Protein AF-A0A7W7RTN7-F1 (afdb_monomer_lite)

Radius of gyration: 26.34 Å; chains: 1; bounding box: 70×22×76 Å

Organism: NCBI:txid47479

Secondary structure (DSSP, 8-state):
------S--SS--HHHHHHHHHHHHHHHHHH---HHHHHHHTT--HHHHHHHHHHHHTT--SPPPPPP---TT-----PPP---------

Structure (mmCIF, N/CA/C/O backbone):
data_AF-A0A7W7RTN7-F1
#
_entry.id   AF-A0A7W7RTN7-F1
#
loop_
_atom_site.group_PDB
_atom_site.id
_atom_site.type_symbol
_atom_site.label_atom_id
_atom_site.label_alt_id
_atom_site.label_comp_id
_atom_site.label_asym_id
_atom_site.label_entity_id
_atom_site.label_seq_id
_atom_site.pdbx_PDB_ins_code
_atom_site.Cartn_x
_atom_site.Cartn_y
_atom_site.Cartn_z
_atom_site.occupancy
_atom_site.B_iso_or_equiv
_atom_site.auth_seq_id
_atom_site.auth_comp_id
_atom_site.auth_asym_id
_atom_site.auth_atom_id
_atom_site.pdbx_PDB_model_num
ATOM 1 N N . MET A 1 1 ? -0.089 -12.741 19.950 1.00 38.03 1 MET A N 1
ATOM 2 C CA . MET A 1 1 ? 0.103 -13.621 18.777 1.00 38.03 1 MET A CA 1
ATOM 3 C C . MET A 1 1 ? 0.306 -12.727 17.559 1.00 38.03 1 MET A C 1
ATOM 5 O O . MET A 1 1 ? -0.666 -12.335 16.931 1.00 38.03 1 MET A O 1
ATOM 9 N N . GLY A 1 2 ? 1.541 -12.279 17.317 1.00 46.78 2 GLY A N 1
ATOM 10 C CA . GLY A 1 2 ? 1.876 -11.429 16.173 1.00 46.78 2 GLY A CA 1
ATOM 11 C C . GLY A 1 2 ? 2.189 -12.304 14.969 1.00 46.78 2 GLY A C 1
ATOM 12 O O . GLY A 1 2 ? 3.006 -13.218 15.077 1.00 46.78 2 GLY A O 1
ATOM 13 N N . LEU A 1 3 ? 1.523 -12.051 13.848 1.00 49.75 3 LEU A N 1
ATOM 14 C CA . LEU A 1 3 ? 1.833 -12.683 12.574 1.00 49.75 3 LEU A CA 1
ATOM 15 C C . LEU A 1 3 ? 3.202 -12.152 12.124 1.00 49.75 3 LEU A C 1
ATOM 17 O O . LEU A 1 3 ? 3.287 -11.156 11.416 1.00 49.75 3 LEU A O 1
ATOM 21 N N . ASN A 1 4 ? 4.286 -12.792 12.564 1.00 44.09 4 ASN A N 1
ATOM 22 C CA . ASN A 1 4 ? 5.628 -12.589 12.015 1.00 44.09 4 ASN A CA 1
ATOM 23 C C . ASN A 1 4 ? 5.697 -13.228 10.614 1.00 44.09 4 ASN A C 1
ATOM 25 O O . ASN A 1 4 ? 6.500 -14.123 10.362 1.00 44.09 4 ASN A O 1
ATOM 29 N N . ALA A 1 5 ? 4.821 -12.801 9.702 1.00 51.50 5 ALA A N 1
ATOM 30 C CA . ALA A 1 5 ? 5.039 -12.976 8.279 1.00 51.50 5 ALA A CA 1
ATOM 31 C C . ALA A 1 5 ? 6.208 -12.049 7.941 1.00 51.50 5 ALA A C 1
ATOM 33 O O . ALA A 1 5 ? 6.046 -10.832 7.897 1.00 51.50 5 ALA A O 1
ATOM 34 N N . GLY A 1 6 ? 7.413 -12.617 7.861 1.00 53.72 6 GLY A N 1
ATOM 35 C CA . GLY A 1 6 ? 8.647 -11.871 7.641 1.00 53.72 6 GLY A CA 1
ATOM 36 C C . GLY A 1 6 ? 8.480 -10.820 6.544 1.00 53.72 6 GLY A C 1
ATOM 37 O O . GLY A 1 6 ? 7.919 -11.129 5.496 1.00 53.72 6 GLY A O 1
ATOM 38 N N . LEU A 1 7 ? 8.923 -9.590 6.848 1.00 69.25 7 LEU A N 1
ATOM 39 C CA . LEU A 1 7 ? 9.080 -8.423 5.967 1.00 69.25 7 LEU A CA 1
ATOM 40 C C . LEU A 1 7 ? 8.551 -8.672 4.552 1.00 69.25 7 LEU A C 1
ATOM 42 O O . LEU A 1 7 ? 9.267 -9.262 3.741 1.00 69.25 7 LEU A O 1
ATOM 46 N N . VAL A 1 8 ? 7.318 -8.225 4.268 1.00 68.69 8 VAL A N 1
ATOM 47 C CA . VAL A 1 8 ? 6.692 -8.328 2.939 1.00 68.69 8 VAL A CA 1
ATOM 48 C C . VAL A 1 8 ? 7.765 -8.132 1.862 1.00 68.69 8 VAL A C 1
ATOM 50 O O . VAL A 1 8 ? 8.391 -7.062 1.853 1.00 68.69 8 VAL A O 1
ATOM 53 N N . PRO A 1 9 ? 8.023 -9.124 0.985 1.00 76.62 9 PRO A N 1
ATOM 54 C CA . PRO A 1 9 ? 9.173 -9.097 0.088 1.00 76.62 9 PRO A CA 1
ATOM 55 C C . PRO A 1 9 ? 9.257 -7.781 -0.685 1.00 76.62 9 PRO A C 1
ATOM 57 O O . PRO A 1 9 ? 8.211 -7.236 -1.035 1.00 76.62 9 PRO A O 1
ATOM 60 N N . PRO A 1 10 ? 10.451 -7.231 -0.981 1.00 76.94 10 PRO A N 1
ATOM 61 C CA . PRO A 1 10 ? 10.589 -5.922 -1.631 1.00 76.94 10 PRO A CA 1
ATOM 62 C C . PRO A 1 10 ? 9.824 -5.777 -2.954 1.00 76.94 10 PRO A C 1
ATOM 64 O O . PRO A 1 10 ? 9.377 -4.676 -3.283 1.00 76.94 10 PRO A O 1
ATOM 67 N N . ARG A 1 11 ? 9.625 -6.884 -3.675 1.00 83.44 11 ARG A N 1
ATOM 68 C CA . ARG A 1 11 ? 8.796 -6.963 -4.878 1.00 83.44 11 ARG A CA 1
ATOM 69 C C . ARG A 1 11 ? 7.634 -7.905 -4.614 1.00 83.44 11 ARG A C 1
ATOM 71 O O . ARG A 1 11 ? 7.847 -9.072 -4.305 1.00 83.44 11 ARG A O 1
ATOM 78 N N . VAL A 1 12 ? 6.429 -7.368 -4.710 1.00 88.12 12 VAL A N 1
ATOM 79 C CA . VAL A 1 12 ? 5.176 -8.118 -4.613 1.00 88.12 12 VAL A CA 1
ATOM 80 C C . VAL A 1 12 ? 4.299 -7.730 -5.788 1.00 88.12 12 VAL A C 1
ATOM 82 O O . VAL A 1 12 ? 4.417 -6.618 -6.316 1.00 88.12 12 VAL A O 1
ATOM 85 N N . ASP A 1 13 ? 3.451 -8.667 -6.190 1.00 90.38 13 ASP A N 1
ATOM 86 C CA . ASP A 1 13 ? 2.534 -8.495 -7.305 1.00 90.38 13 ASP A CA 1
ATOM 87 C C . ASP A 1 13 ? 1.632 -7.261 -7.127 1.00 90.38 13 ASP A C 1
ATOM 89 O O . ASP A 1 13 ? 1.324 -6.836 -6.006 1.00 90.38 13 ASP A O 1
ATOM 93 N N . VAL A 1 14 ? 1.221 -6.674 -8.250 1.00 94.00 14 VAL A N 1
ATOM 94 C CA . VAL A 1 14 ? 0.379 -5.479 -8.280 1.00 94.00 14 VAL A CA 1
ATOM 95 C C . VAL A 1 14 ? -0.947 -5.666 -7.536 1.00 94.00 14 VAL A C 1
ATOM 97 O O . VAL A 1 14 ? -1.354 -4.759 -6.805 1.00 94.00 14 VAL A O 1
ATOM 100 N N . CYS A 1 15 ? -1.582 -6.838 -7.630 1.00 94.31 15 CYS A N 1
ATOM 101 C CA . CYS A 1 15 ? -2.828 -7.135 -6.924 1.00 94.31 15 CYS A CA 1
ATOM 102 C C . CYS A 1 15 ? -2.613 -7.184 -5.409 1.00 94.31 15 CYS A C 1
ATOM 104 O O . CYS A 1 15 ? -3.426 -6.656 -4.651 1.00 94.31 15 CYS A O 1
ATOM 106 N N . VAL A 1 16 ? -1.483 -7.739 -4.957 1.00 93.56 16 VAL A N 1
ATOM 107 C CA . VAL A 1 16 ? -1.126 -7.762 -3.528 1.00 93.56 16 VAL A CA 1
ATOM 108 C C . VAL A 1 16 ? -0.933 -6.342 -3.004 1.00 93.56 16 VAL A C 1
ATOM 110 O O . VAL A 1 16 ? -1.442 -6.000 -1.939 1.00 93.56 16 VAL A O 1
ATOM 113 N N . LYS A 1 17 ? -0.243 -5.480 -3.759 1.00 94.88 17 LYS A N 1
ATOM 114 C CA . LYS A 1 17 ? -0.081 -4.069 -3.377 1.00 94.88 17 LYS A CA 1
ATOM 115 C C . LYS A 1 17 ? -1.423 -3.355 -3.281 1.00 94.88 17 LYS A C 1
ATOM 117 O O . LYS A 1 17 ? -1.631 -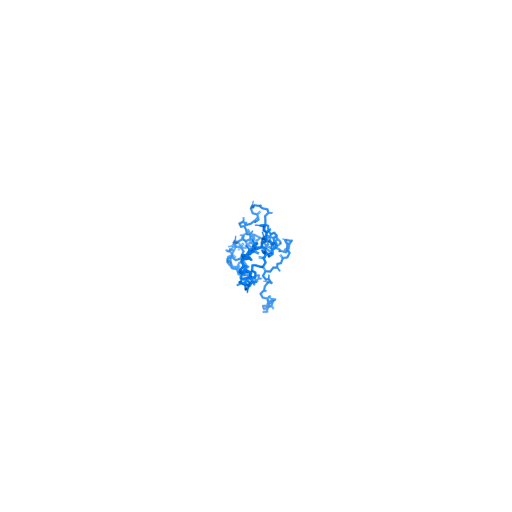2.615 -2.326 1.00 94.88 17 LYS A O 1
ATOM 122 N N . ALA A 1 18 ? -2.312 -3.574 -4.249 1.00 96.38 18 ALA A N 1
ATOM 123 C CA . ALA A 1 18 ? -3.632 -2.956 -4.264 1.00 96.38 18 ALA A CA 1
ATOM 124 C C . ALA A 1 18 ? -4.451 -3.364 -3.030 1.00 96.38 18 ALA A C 1
ATOM 126 O O . ALA A 1 18 ? -4.922 -2.488 -2.309 1.00 96.38 18 ALA A O 1
ATOM 127 N N . GLY A 1 19 ? -4.516 -4.663 -2.718 1.00 96.06 19 GLY A N 1
ATOM 128 C CA . GLY A 1 19 ? -5.221 -5.150 -1.528 1.00 96.06 19 GLY A CA 1
ATOM 129 C C . GLY A 1 19 ? -4.620 -4.633 -0.215 1.00 96.06 19 GLY A C 1
ATOM 130 O O . GLY A 1 19 ? -5.344 -4.271 0.707 1.00 96.06 19 GLY A O 1
ATOM 131 N N . LEU A 1 20 ? -3.291 -4.514 -0.123 1.00 95.50 20 LEU A N 1
ATOM 132 C CA . LEU A 1 20 ? -2.647 -3.923 1.057 1.00 95.50 20 LEU A CA 1
ATOM 133 C C . LEU A 1 20 ? -2.986 -2.435 1.223 1.00 95.50 20 LEU A C 1
ATOM 135 O O . LEU A 1 20 ? -3.178 -1.979 2.349 1.00 95.50 20 LEU A O 1
ATOM 139 N N . LEU A 1 21 ? -3.065 -1.673 0.127 1.00 96.81 21 LEU A N 1
ATOM 140 C CA . LEU A 1 21 ? -3.499 -0.275 0.174 1.00 96.81 21 LEU A CA 1
ATOM 141 C C . LEU A 1 21 ? -4.973 -0.151 0.577 1.00 96.81 21 LEU A C 1
ATOM 143 O O . LEU A 1 21 ? -5.301 0.733 1.365 1.00 96.81 21 LEU A O 1
ATOM 147 N N . GLU A 1 22 ? -5.829 -1.052 0.099 1.00 97.69 22 GLU A N 1
ATOM 148 C CA . GLU A 1 22 ? -7.240 -1.112 0.488 1.00 97.69 22 GLU A CA 1
ATOM 149 C C .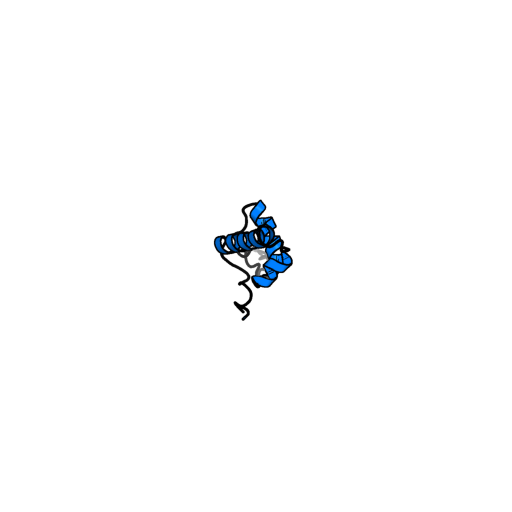 GLU A 1 22 ? -7.400 -1.383 1.990 1.00 97.69 22 GLU A C 1
ATOM 151 O O . GLU A 1 22 ? -8.161 -0.692 2.660 1.00 97.69 22 GLU A O 1
ATOM 156 N N . LEU A 1 23 ? -6.627 -2.312 2.557 1.00 96.88 23 LEU A N 1
ATOM 157 C CA . LEU A 1 23 ? -6.644 -2.580 4.001 1.00 96.88 23 LEU A CA 1
ATOM 158 C C . LEU A 1 23 ? -6.163 -1.381 4.830 1.00 96.88 23 LEU A C 1
ATOM 160 O O . LEU A 1 23 ? -6.691 -1.116 5.913 1.00 96.88 23 LEU A O 1
ATOM 164 N N . VAL A 1 24 ? -5.165 -0.642 4.336 1.00 96.25 24 VAL A N 1
ATOM 165 C CA . VAL A 1 24 ? -4.702 0.594 4.982 1.00 96.25 24 VAL A CA 1
ATOM 166 C C . VAL A 1 24 ? -5.805 1.654 4.981 1.00 96.25 24 VAL A C 1
ATOM 168 O O . VAL A 1 24 ? -6.043 2.264 6.026 1.00 96.25 24 VAL A O 1
ATOM 171 N N . GLU A 1 25 ? -6.478 1.843 3.845 1.00 96.50 25 GLU A N 1
ATOM 172 C CA . GLU A 1 25 ? -7.599 2.777 3.694 1.00 96.50 25 GLU A CA 1
ATOM 173 C C . GLU A 1 25 ? -8.789 2.376 4.574 1.00 96.50 25 GLU A C 1
ATOM 175 O O . GLU A 1 25 ? -9.356 3.203 5.284 1.00 96.50 25 GLU A O 1
ATOM 180 N N . HIS A 1 26 ? -9.115 1.085 4.613 1.00 97.00 26 HIS A N 1
ATOM 181 C CA . HIS A 1 26 ? -10.149 0.539 5.483 1.00 97.00 26 HIS A CA 1
ATOM 182 C C . HIS A 1 26 ? -9.861 0.832 6.962 1.00 97.00 26 HIS A C 1
ATOM 184 O O . HIS A 1 26 ? -10.748 1.267 7.693 1.00 97.00 26 HIS A O 1
ATOM 190 N N . GLY A 1 27 ? -8.609 0.675 7.408 1.00 95.75 27 GLY A N 1
ATOM 191 C CA . GLY A 1 27 ? -8.211 1.022 8.775 1.00 95.75 27 GLY A CA 1
ATOM 192 C C . GLY A 1 27 ? -8.387 2.509 9.103 1.00 95.75 27 GLY A C 1
ATOM 193 O O . GLY A 1 27 ? -8.716 2.849 10.241 1.00 95.75 27 GLY A O 1
ATOM 194 N N . ALA A 1 28 ? -8.208 3.395 8.120 1.00 94.81 28 ALA A N 1
ATOM 195 C CA . ALA A 1 28 ? -8.472 4.821 8.285 1.00 94.81 28 ALA A CA 1
ATOM 196 C C . ALA A 1 28 ? -9.979 5.112 8.354 1.00 94.81 28 ALA A C 1
ATOM 198 O O . ALA A 1 28 ? -10.419 5.799 9.276 1.00 94.81 28 ALA A O 1
ATOM 199 N N . ARG A 1 29 ? -10.767 4.551 7.429 1.00 97.12 29 ARG A N 1
ATOM 200 C CA . ARG A 1 29 ? -12.222 4.753 7.353 1.00 97.12 29 ARG A CA 1
ATOM 201 C C . ARG A 1 29 ? -12.983 4.177 8.543 1.00 97.12 29 ARG A C 1
ATOM 203 O O . ARG A 1 29 ? -13.786 4.881 9.140 1.00 97.12 29 ARG A O 1
ATOM 210 N N . GLU A 1 30 ? -12.746 2.911 8.867 1.00 96.81 30 GLU A N 1
ATOM 211 C CA . GLU A 1 30 ? -13.551 2.181 9.853 1.00 96.81 30 GLU A CA 1
ATOM 212 C C . GLU A 1 30 ? -12.923 2.228 11.254 1.00 96.81 30 GLU A C 1
ATOM 214 O O . GLU A 1 30 ? -13.621 2.240 12.264 1.00 96.81 30 GLU A O 1
ATOM 219 N N . GLY A 1 31 ? -11.588 2.271 11.332 1.00 91.31 31 GLY A N 1
ATOM 220 C CA . GLY A 1 31 ? -10.849 2.265 12.598 1.00 91.31 31 GLY A CA 1
ATOM 221 C C . GLY A 1 31 ? -10.364 3.636 13.071 1.00 91.31 31 GLY A C 1
ATOM 222 O O . GLY A 1 31 ? -9.900 3.750 14.208 1.00 91.31 31 GLY A O 1
ATOM 223 N N . GLY A 1 32 ? -10.407 4.666 12.217 1.00 96.31 32 GLY A N 1
ATOM 224 C CA . GLY A 1 32 ? -9.811 5.976 12.503 1.00 96.31 32 GLY A CA 1
ATOM 225 C C . GLY A 1 32 ? -8.287 5.928 12.667 1.00 96.31 32 GLY A C 1
ATOM 226 O O . GLY A 1 32 ? -7.699 6.768 13.352 1.00 96.31 32 GLY A O 1
ATOM 227 N N . TRP A 1 33 ? -7.624 4.906 12.119 1.00 96.81 33 TRP A N 1
ATOM 228 C CA . TRP A 1 33 ? -6.187 4.716 12.295 1.00 96.81 33 TRP A CA 1
ATOM 229 C C . TRP A 1 33 ? -5.377 5.557 11.316 1.00 96.81 33 TRP A C 1
ATOM 231 O O . TRP A 1 33 ? -5.739 5.749 10.159 1.00 96.81 33 TRP A O 1
ATOM 241 N N . SER A 1 34 ? -4.207 6.009 11.768 1.00 96.81 34 SER A N 1
ATOM 242 C CA . SER A 1 34 ? -3.234 6.617 10.868 1.00 96.81 34 SER A CA 1
ATOM 243 C C . SER A 1 34 ? -2.619 5.569 9.938 1.00 96.81 34 SER A C 1
ATOM 245 O O . SER A 1 34 ? -2.414 4.416 10.324 1.00 96.81 34 SER A O 1
ATOM 247 N N . VAL A 1 35 ? -2.203 5.998 8.742 1.00 95.50 35 VAL A N 1
ATOM 248 C CA . VAL A 1 35 ? -1.487 5.152 7.767 1.00 95.50 35 VAL A CA 1
ATOM 249 C C . VAL A 1 35 ? -0.282 4.454 8.405 1.00 95.50 35 VAL A C 1
ATOM 251 O O . VAL A 1 35 ? -0.030 3.279 8.148 1.00 95.50 35 VAL A O 1
ATOM 254 N N . ARG A 1 36 ? 0.456 5.155 9.277 1.00 95.19 36 ARG A N 1
ATOM 255 C CA . ARG A 1 36 ? 1.609 4.598 10.000 1.00 95.19 36 ARG A CA 1
ATOM 256 C C . ARG A 1 36 ? 1.210 3.425 10.901 1.00 95.19 36 ARG A C 1
ATOM 258 O O . ARG A 1 36 ? 1.932 2.433 10.943 1.00 95.19 36 ARG A O 1
ATOM 265 N N . ARG A 1 37 ? 0.081 3.528 11.609 1.00 95.69 37 ARG A N 1
ATOM 266 C CA . ARG A 1 37 ? -0.429 2.456 12.475 1.00 95.69 37 ARG A CA 1
ATOM 267 C C . ARG A 1 37 ? -0.896 1.256 11.652 1.00 95.69 37 ARG A C 1
ATOM 269 O O . ARG A 1 37 ? -0.497 0.138 11.965 1.00 95.69 37 ARG A O 1
ATOM 276 N N . SER A 1 38 ? -1.679 1.484 10.599 1.00 96.12 38 SER A N 1
ATOM 277 C CA . SER A 1 38 ? -2.145 0.411 9.710 1.00 96.12 38 SER A CA 1
ATOM 278 C C . SER A 1 38 ? -0.971 -0.329 9.060 1.00 96.12 38 SER A C 1
ATOM 280 O O . SER A 1 38 ? -0.931 -1.556 9.079 1.00 96.12 38 SER A O 1
ATOM 282 N N . ALA A 1 39 ? 0.040 0.402 8.574 1.00 92.88 39 ALA A N 1
ATOM 283 C CA . ALA A 1 39 ? 1.252 -0.188 8.003 1.00 92.88 39 ALA A CA 1
ATOM 284 C C . ALA A 1 39 ? 2.001 -1.071 9.015 1.00 92.88 39 ALA A C 1
ATOM 286 O O . ALA A 1 39 ? 2.359 -2.201 8.690 1.00 92.88 39 ALA A O 1
ATOM 287 N N . ALA A 1 40 ? 2.176 -0.598 10.254 1.00 91.69 40 ALA A N 1
ATOM 288 C CA . ALA A 1 40 ? 2.850 -1.363 11.302 1.00 91.69 40 ALA A CA 1
ATOM 289 C C . ALA A 1 40 ? 2.121 -2.677 11.640 1.00 91.69 40 ALA A C 1
ATOM 291 O O . ALA A 1 40 ? 2.773 -3.704 11.814 1.00 91.69 40 ALA A O 1
ATOM 292 N N . LEU A 1 41 ? 0.783 -2.669 11.686 1.00 91.94 41 LEU A N 1
ATOM 293 C CA . LEU A 1 41 ? -0.018 -3.878 11.928 1.00 91.94 41 LEU A CA 1
ATOM 294 C C . LEU A 1 41 ? 0.085 -4.900 10.790 1.00 91.94 41 LEU A C 1
ATOM 296 O O . LEU A 1 41 ? 0.055 -6.100 11.043 1.00 91.94 41 LEU A O 1
ATOM 300 N N . LEU A 1 42 ? 0.237 -4.425 9.554 1.00 90.00 42 LEU A N 1
ATOM 301 C CA . LEU A 1 42 ? 0.433 -5.264 8.370 1.00 90.00 42 LEU A CA 1
ATOM 302 C C . LEU A 1 42 ? 1.897 -5.703 8.176 1.00 90.00 42 LEU A C 1
ATOM 304 O O . LEU A 1 42 ? 2.199 -6.392 7.203 1.00 90.00 42 LEU A O 1
ATOM 308 N N . GLY A 1 43 ? 2.819 -5.293 9.055 1.00 88.38 43 GLY A N 1
ATOM 309 C CA . GLY A 1 43 ? 4.249 -5.586 8.909 1.00 88.38 43 GLY A CA 1
ATOM 310 C C . GLY A 1 43 ? 4.909 -4.860 7.728 1.00 88.38 43 GLY A C 1
ATOM 311 O O . GLY A 1 43 ? 5.903 -5.337 7.176 1.00 88.38 43 GLY A O 1
ATOM 312 N N . LEU A 1 44 ? 4.351 -3.719 7.315 1.00 89.31 44 LEU A N 1
ATOM 313 C CA . LEU A 1 44 ? 4.838 -2.897 6.210 1.00 89.31 44 LEU A CA 1
ATOM 314 C C . LEU A 1 44 ? 5.640 -1.696 6.708 1.00 89.31 44 LEU A C 1
ATOM 316 O O . LEU A 1 44 ? 5.261 -1.009 7.656 1.00 89.31 44 LEU A O 1
ATOM 320 N N . ASP A 1 45 ? 6.708 -1.377 5.981 1.00 89.81 45 ASP A N 1
ATOM 321 C CA . ASP A 1 45 ? 7.376 -0.091 6.133 1.00 89.81 45 ASP A CA 1
ATOM 322 C C . ASP A 1 45 ? 6.460 1.060 5.671 1.00 89.81 45 ASP A C 1
ATOM 324 O O . ASP A 1 45 ? 5.856 1.015 4.595 1.00 89.81 45 ASP A O 1
ATOM 328 N N . HIS A 1 46 ? 6.375 2.119 6.477 1.00 91.81 46 HIS A N 1
ATOM 329 C CA . HIS A 1 46 ? 5.484 3.249 6.216 1.00 91.81 46 HIS A CA 1
ATOM 330 C C . HIS A 1 46 ? 5.852 4.015 4.935 1.00 91.81 46 HIS A C 1
ATOM 332 O O . HIS A 1 46 ? 4.968 4.370 4.154 1.00 91.81 46 HIS A O 1
ATOM 338 N N . VAL A 1 47 ? 7.146 4.235 4.682 1.00 92.88 47 VAL A N 1
ATOM 339 C CA . VAL A 1 47 ? 7.621 4.964 3.492 1.00 92.88 47 VAL A CA 1
ATOM 340 C C . VAL A 1 47 ? 7.270 4.190 2.225 1.00 92.88 47 VAL A C 1
ATOM 342 O O . VAL A 1 47 ? 6.905 4.775 1.200 1.00 92.88 47 VAL A O 1
ATOM 345 N N . ARG A 1 48 ? 7.328 2.860 2.294 1.00 92.00 48 ARG A N 1
ATOM 346 C CA . ARG A 1 48 ? 6.907 1.990 1.198 1.00 92.00 48 ARG A CA 1
ATOM 347 C C . ARG A 1 48 ? 5.421 2.130 0.870 1.00 92.00 48 ARG A C 1
ATOM 349 O O . ARG A 1 48 ? 5.089 2.226 -0.312 1.00 92.00 48 ARG A O 1
ATOM 356 N N . VAL A 1 49 ? 4.555 2.192 1.882 1.00 94.25 49 VAL A N 1
ATOM 357 C CA . VAL A 1 49 ? 3.111 2.418 1.691 1.00 94.25 49 VAL A CA 1
ATOM 358 C C . VAL A 1 49 ? 2.861 3.761 1.003 1.00 94.25 49 VAL A C 1
ATOM 360 O O . VAL A 1 49 ? 2.165 3.796 -0.010 1.00 94.25 49 VAL A O 1
ATOM 363 N N . LEU A 1 50 ? 3.502 4.841 1.463 1.00 95.12 50 LEU A N 1
ATOM 364 C CA . LEU A 1 50 ? 3.373 6.166 0.837 1.00 95.12 50 LEU A CA 1
ATOM 365 C C . LEU A 1 50 ? 3.807 6.155 -0.637 1.00 95.12 50 LEU A C 1
ATOM 367 O O . LEU A 1 50 ? 3.142 6.724 -1.503 1.00 95.12 50 LEU A O 1
ATOM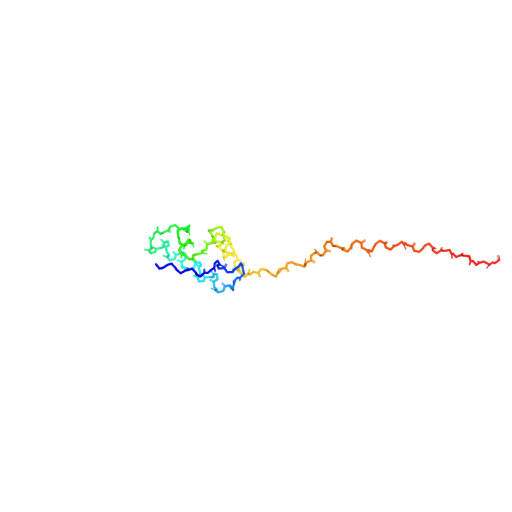 371 N N . ARG A 1 51 ? 4.905 5.457 -0.955 1.00 94.00 51 ARG A N 1
ATOM 372 C CA . ARG A 1 51 ? 5.382 5.314 -2.337 1.00 94.00 51 ARG A CA 1
ATOM 373 C C . ARG A 1 51 ? 4.370 4.579 -3.215 1.00 94.00 51 ARG A C 1
ATOM 375 O O . ARG A 1 51 ? 4.184 4.954 -4.371 1.00 94.00 51 ARG A O 1
ATOM 382 N N . TRP A 1 52 ? 3.750 3.523 -2.700 1.00 95.31 52 TRP A N 1
ATOM 383 C CA . TRP A 1 52 ? 2.718 2.786 -3.424 1.00 95.31 52 TRP A CA 1
ATOM 384 C C . TRP A 1 52 ? 1.449 3.608 -3.627 1.00 95.31 52 TRP A C 1
ATOM 386 O O . TRP A 1 52 ? 0.931 3.596 -4.737 1.00 95.31 52 TRP A O 1
ATOM 396 N N . GLN A 1 53 ? 1.010 4.384 -2.633 1.00 96.00 53 GLN A N 1
ATOM 397 C CA . GLN A 1 53 ? -0.114 5.315 -2.789 1.00 96.00 53 GLN A CA 1
ATOM 398 C C . GLN A 1 53 ? 0.155 6.325 -3.912 1.00 96.00 53 GLN A C 1
ATOM 400 O O . GLN A 1 53 ? -0.649 6.451 -4.832 1.00 96.00 53 GLN A O 1
ATOM 405 N N . ALA A 1 54 ? 1.333 6.960 -3.916 1.00 96.12 54 ALA A N 1
ATOM 406 C CA . ALA A 1 54 ? 1.717 7.896 -4.975 1.00 96.12 54 ALA A CA 1
ATOM 407 C C . ALA A 1 54 ? 1.741 7.242 -6.371 1.00 96.12 54 ALA A C 1
ATOM 409 O O . ALA A 1 54 ? 1.336 7.852 -7.358 1.00 96.12 54 ALA A O 1
ATOM 410 N N . ARG A 1 55 ? 2.185 5.981 -6.469 1.00 95.38 55 ARG A N 1
ATOM 411 C CA . ARG A 1 55 ? 2.160 5.215 -7.725 1.00 95.38 55 ARG A CA 1
ATOM 412 C C . ARG A 1 55 ? 0.754 4.797 -8.148 1.00 95.38 55 ARG A C 1
ATOM 414 O O . ARG A 1 55 ? 0.483 4.761 -9.346 1.00 95.38 55 ARG A O 1
ATOM 421 N N . ALA A 1 56 ? -0.111 4.457 -7.196 1.00 95.19 56 ALA A N 1
ATOM 422 C CA . ALA A 1 56 ? -1.484 4.049 -7.462 1.00 95.19 56 ALA A CA 1
ATOM 423 C C . ALA A 1 56 ? -2.279 5.191 -8.110 1.00 95.19 56 ALA A C 1
ATOM 425 O O . ALA A 1 56 ? -2.977 4.947 -9.089 1.00 95.19 56 ALA A O 1
ATOM 426 N N . VAL A 1 57 ? -2.068 6.437 -7.663 1.00 95.81 57 VAL A N 1
ATOM 427 C CA . VAL A 1 57 ? -2.673 7.646 -8.264 1.00 95.81 57 VAL A CA 1
ATOM 428 C C . VAL A 1 57 ? -2.375 7.765 -9.764 1.00 95.81 57 VAL A C 1
ATOM 430 O O . VAL A 1 57 ? -3.206 8.252 -10.522 1.00 95.81 57 VAL A O 1
ATOM 433 N N . VAL A 1 58 ? -1.209 7.291 -10.211 1.00 95.81 58 VAL A N 1
ATOM 434 C CA . VAL A 1 58 ? -0.792 7.332 -11.624 1.00 95.81 58 VAL A CA 1
ATOM 435 C C . VAL A 1 58 ? -0.886 5.973 -12.330 1.00 95.81 58 VAL A C 1
ATOM 437 O O . VAL A 1 58 ? -0.345 5.820 -13.424 1.00 95.81 58 VAL A O 1
ATOM 440 N N . GLY A 1 59 ? -1.519 4.968 -11.714 1.00 93.62 59 GLY A N 1
ATOM 441 C CA . GLY A 1 59 ? -1.698 3.633 -12.299 1.00 93.62 59 GLY A CA 1
ATOM 442 C C . GLY A 1 59 ? -0.404 2.828 -12.497 1.00 93.62 59 GLY A C 1
ATOM 443 O O . GLY A 1 59 ? -0.355 1.949 -13.351 1.00 93.62 59 GLY A O 1
ATOM 444 N N . ARG A 1 60 ? 0.668 3.115 -11.742 1.00 93.44 60 ARG A N 1
ATOM 445 C CA . ARG A 1 60 ? 2.003 2.489 -11.904 1.00 93.44 60 ARG A CA 1
ATOM 446 C C . ARG A 1 60 ? 2.428 1.665 -10.695 1.00 93.44 60 ARG A C 1
ATOM 448 O O . ARG A 1 60 ? 3.539 1.809 -10.185 1.00 93.44 60 ARG A O 1
ATOM 455 N N . LEU A 1 61 ? 1.519 0.850 -10.179 1.00 92.69 61 LEU A N 1
ATOM 456 C CA . LEU A 1 61 ? 1.752 0.097 -8.949 1.00 92.69 61 LEU A CA 1
ATOM 457 C C . LEU A 1 61 ? 2.657 -1.135 -9.160 1.00 92.69 61 LEU A C 1
ATOM 459 O O . LEU A 1 61 ? 3.347 -1.571 -8.229 1.00 92.69 61 LEU A O 1
ATOM 463 N N . ASP A 1 62 ? 2.713 -1.637 -10.393 1.00 91.06 62 ASP A N 1
ATOM 464 C CA . ASP A 1 62 ? 3.632 -2.694 -10.804 1.00 91.06 62 ASP A CA 1
ATOM 465 C C . ASP A 1 62 ? 5.103 -2.286 -10.599 1.00 91.06 62 ASP A C 1
ATOM 467 O O . ASP A 1 62 ? 5.456 -1.099 -10.623 1.00 91.06 62 ASP A O 1
ATOM 471 N N . ASP A 1 63 ? 5.969 -3.260 -10.330 1.00 86.44 63 ASP A N 1
ATOM 472 C CA . ASP A 1 63 ? 7.394 -2.966 -10.210 1.00 86.44 63 ASP A CA 1
ATOM 473 C C . ASP A 1 63 ? 8.017 -2.890 -11.602 1.00 86.44 63 ASP A C 1
ATOM 475 O O . ASP A 1 63 ? 7.925 -3.809 -12.409 1.00 86.44 63 ASP A O 1
ATOM 479 N N . ALA A 1 64 ? 8.723 -1.792 -11.874 1.00 82.00 64 ALA A N 1
ATOM 480 C CA . ALA A 1 64 ? 9.487 -1.679 -13.104 1.00 82.00 64 ALA A CA 1
ATOM 481 C C . ALA A 1 64 ? 10.501 -2.829 -13.217 1.00 82.00 64 ALA A C 1
ATOM 483 O O . ALA A 1 64 ? 11.103 -3.258 -12.220 1.00 82.00 64 ALA A O 1
ATOM 484 N N . LYS A 1 65 ? 10.736 -3.285 -14.455 1.00 76.56 65 LYS A N 1
ATOM 485 C CA . LYS A 1 65 ? 11.851 -4.189 -14.752 1.00 76.56 65 LYS A CA 1
ATOM 486 C C . LYS A 1 65 ? 13.131 -3.601 -14.144 1.00 76.56 65 LYS A C 1
ATOM 488 O O . LYS A 1 65 ? 13.331 -2.387 -14.234 1.00 76.56 65 LYS A O 1
ATOM 493 N N . PRO A 1 66 ? 13.984 -4.427 -13.507 1.00 74.75 66 PRO A N 1
ATOM 494 C CA . PRO A 1 66 ? 15.291 -3.948 -13.083 1.00 74.75 66 PRO A CA 1
ATOM 495 C C . PRO A 1 66 ? 15.968 -3.330 -14.309 1.00 74.75 66 PRO A C 1
ATOM 497 O O . PRO A 1 66 ? 15.929 -3.923 -15.389 1.00 74.75 66 PRO A O 1
ATOM 500 N N . GLY A 1 67 ? 16.492 -2.109 -14.161 1.00 71.81 67 GLY A N 1
ATOM 501 C CA . GLY A 1 67 ? 17.188 -1.437 -15.255 1.00 71.81 67 GLY A CA 1
ATOM 502 C C . GLY A 1 67 ? 18.297 -2.337 -15.807 1.00 71.81 67 GLY A C 1
ATOM 503 O O . GLY A 1 67 ? 18.760 -3.220 -15.075 1.00 71.81 67 GLY A O 1
ATOM 504 N N . PRO A 1 68 ? 18.710 -2.156 -17.078 1.00 62.91 68 PRO A N 1
ATOM 505 C CA . PRO A 1 68 ? 19.829 -2.908 -17.626 1.00 62.91 68 PRO A CA 1
ATOM 506 C C . PRO A 1 68 ? 20.978 -2.798 -16.631 1.00 62.91 68 PRO A C 1
ATOM 508 O O . PRO A 1 68 ? 21.356 -1.690 -16.247 1.00 62.91 68 PRO A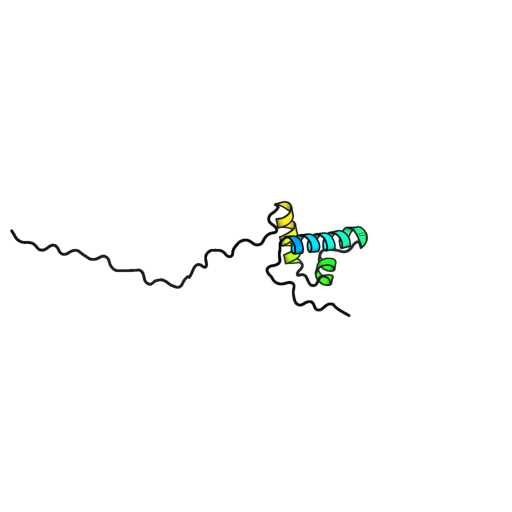 O 1
ATOM 511 N N . GLY A 1 69 ? 21.431 -3.949 -16.128 1.00 57.25 69 GLY A N 1
ATOM 512 C CA . GLY A 1 69 ? 22.524 -4.008 -15.177 1.00 57.25 69 GLY A CA 1
ATOM 513 C C . GLY A 1 69 ? 23.717 -3.368 -15.853 1.00 57.25 69 GLY A C 1
ATOM 514 O O . GLY A 1 69 ? 24.330 -3.980 -16.721 1.00 57.25 69 GLY A O 1
ATOM 515 N N . VAL A 1 70 ? 23.985 -2.105 -15.532 1.00 57.81 70 VAL A N 1
ATOM 516 C CA . VAL A 1 70 ? 25.172 -1.419 -16.006 1.00 57.81 70 VAL A CA 1
ATOM 517 C C . VAL A 1 70 ? 26.320 -2.148 -15.311 1.00 57.81 70 VAL A C 1
ATOM 519 O O . VAL A 1 70 ? 26.606 -1.966 -14.129 1.00 57.81 70 VAL A O 1
ATOM 522 N N . LEU A 1 71 ? 26.887 -3.113 -16.033 1.00 57.03 71 LEU A N 1
ATOM 523 C CA . LEU A 1 71 ? 28.116 -3.789 -15.674 1.00 57.03 71 LEU A CA 1
ATOM 524 C C . LEU A 1 71 ? 29.212 -2.726 -15.780 1.00 57.03 71 LEU A C 1
ATOM 526 O O . LEU A 1 71 ? 29.847 -2.585 -16.821 1.00 57.03 71 LEU A O 1
ATOM 530 N N . LEU A 1 72 ? 29.420 -1.951 -14.712 1.00 57.59 72 LEU A N 1
ATOM 531 C CA . LEU A 1 72 ? 30.492 -0.948 -14.592 1.00 57.59 72 LEU A CA 1
ATOM 532 C C . LEU A 1 72 ? 31.899 -1.576 -14.552 1.00 57.59 72 LEU A C 1
ATOM 534 O O . LEU A 1 72 ? 32.797 -1.012 -13.936 1.00 57.59 72 LEU A O 1
ATOM 538 N N . TRP A 1 73 ? 32.123 -2.742 -15.165 1.00 58.69 73 TRP A N 1
ATOM 539 C CA . TRP A 1 73 ? 33.397 -3.456 -15.045 1.00 58.69 73 TRP A CA 1
ATOM 540 C C . TRP A 1 73 ? 34.122 -3.756 -16.363 1.00 58.69 73 TRP A C 1
ATOM 542 O O . TRP A 1 73 ? 35.251 -4.230 -16.326 1.00 58.69 73 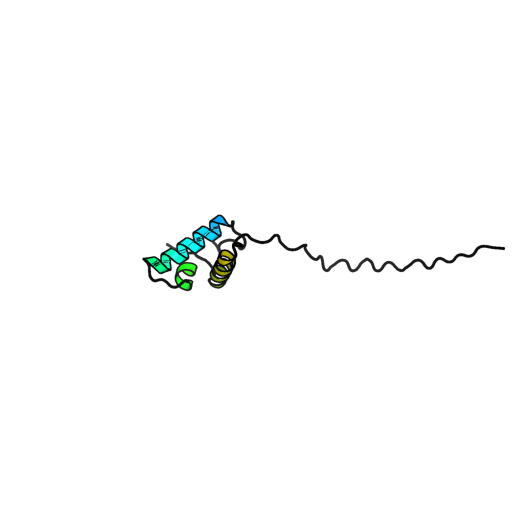TRP A O 1
ATOM 552 N N . SER A 1 74 ? 33.584 -3.409 -17.534 1.00 54.09 74 SER A N 1
ATOM 553 C CA . SER A 1 74 ? 34.288 -3.673 -18.800 1.00 54.09 74 SER A CA 1
ATOM 554 C C . SER A 1 74 ? 34.940 -2.415 -19.381 1.00 54.09 74 SER A C 1
ATOM 556 O O . SER A 1 74 ? 34.552 -1.937 -20.438 1.00 54.09 74 SER A O 1
ATOM 558 N N . CYS A 1 75 ? 35.994 -1.916 -18.726 1.00 46.62 75 CYS A N 1
ATOM 559 C CA . CYS A 1 75 ? 36.949 -0.968 -19.329 1.00 46.62 75 CYS A CA 1
ATOM 560 C C . CYS A 1 75 ? 37.902 -1.624 -20.356 1.00 46.62 75 CYS A C 1
ATOM 562 O O . CYS A 1 75 ? 38.874 -1.003 -20.775 1.00 46.62 75 CYS A O 1
ATOM 564 N N . HIS A 1 76 ? 37.666 -2.864 -20.794 1.00 55.72 76 HIS A N 1
ATOM 565 C CA . HIS A 1 76 ? 38.569 -3.564 -21.713 1.00 55.72 76 HIS A CA 1
ATOM 566 C C . HIS A 1 76 ? 38.148 -3.459 -23.187 1.00 55.72 76 HIS A C 1
ATOM 568 O O . HIS A 1 76 ? 38.110 -4.456 -23.894 1.00 55.72 76 HIS A O 1
ATOM 574 N N . LEU A 1 77 ? 37.823 -2.256 -23.663 1.00 55.94 77 LEU A N 1
ATOM 575 C CA . LEU A 1 77 ? 37.777 -1.949 -25.100 1.00 55.94 77 LEU A CA 1
ATOM 576 C C . LEU A 1 77 ? 38.310 -0.533 -25.368 1.00 55.94 77 LEU A C 1
ATOM 578 O O . LEU A 1 77 ? 37.708 0.259 -26.083 1.00 55.94 77 LEU A O 1
ATOM 582 N N . LEU A 1 78 ? 39.486 -0.223 -24.818 1.00 55.59 78 LEU A N 1
ATOM 583 C CA . LEU A 1 78 ? 40.416 0.677 -25.496 1.00 55.59 78 LEU A CA 1
ATOM 584 C C . LEU A 1 78 ? 41.349 -0.205 -26.335 1.00 55.59 78 LEU A C 1
ATOM 586 O O . LEU A 1 78 ? 42.472 -0.504 -25.939 1.00 55.59 78 LEU A O 1
ATOM 590 N N . GLN A 1 79 ? 40.842 -0.714 -27.457 1.00 62.12 79 GLN A N 1
ATOM 591 C CA . GLN A 1 79 ? 41.716 -1.300 -28.472 1.00 62.12 79 GLN A CA 1
ATOM 592 C C . GLN A 1 79 ? 42.434 -0.133 -29.172 1.00 62.12 79 GLN A C 1
ATOM 594 O O . GLN A 1 79 ? 41.754 0.792 -29.626 1.00 62.12 79 GLN A O 1
ATOM 599 N N . PRO A 1 80 ? 43.776 -0.115 -29.239 1.00 61.03 80 PRO A N 1
ATOM 600 C CA . PRO A 1 80 ? 44.494 0.905 -29.987 1.00 61.03 80 PRO A CA 1
ATOM 601 C C . PRO A 1 80 ? 44.195 0.759 -31.484 1.00 61.03 80 PRO A C 1
ATOM 603 O O . PRO A 1 80 ? 44.195 -0.343 -32.032 1.00 61.03 80 PRO A O 1
ATOM 606 N N . LEU A 1 81 ? 43.921 1.894 -32.127 1.00 66.00 81 LEU A N 1
ATOM 607 C CA . LEU A 1 81 ? 43.711 2.026 -33.566 1.00 66.00 81 LEU A CA 1
ATOM 608 C C . LEU A 1 81 ? 44.918 1.423 -34.318 1.00 66.00 81 LEU A C 1
ATOM 610 O O . LEU A 1 81 ? 46.048 1.809 -34.005 1.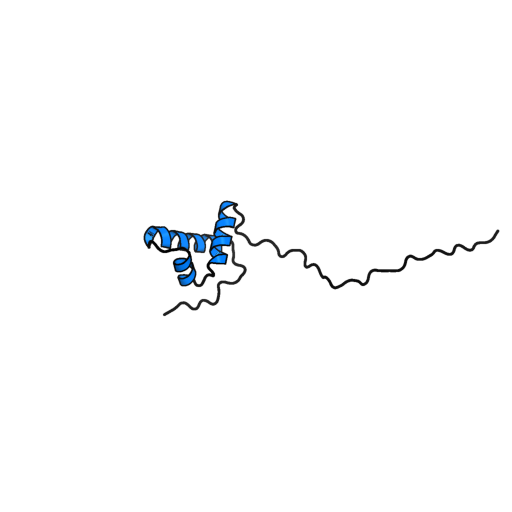00 66.00 81 LEU A O 1
ATOM 614 N N . PRO A 1 82 ? 44.745 0.524 -35.304 1.00 59.62 82 PRO A N 1
ATOM 615 C CA . PRO A 1 82 ? 45.865 0.120 -36.139 1.00 59.62 82 PRO A CA 1
ATOM 616 C C . PRO A 1 82 ? 46.279 1.313 -37.008 1.00 59.62 82 PRO A C 1
ATOM 618 O O . PRO A 1 82 ? 45.548 1.729 -37.907 1.00 59.62 82 PRO A O 1
ATOM 621 N N . THR A 1 83 ? 47.457 1.879 -36.746 1.00 65.75 83 THR A N 1
ATOM 622 C CA . THR A 1 83 ? 48.166 2.702 -37.728 1.00 65.75 83 THR A CA 1
ATOM 623 C C . THR A 1 83 ? 48.530 1.796 -38.893 1.00 65.75 83 THR A C 1
ATOM 625 O O . THR A 1 83 ? 49.487 1.028 -38.813 1.00 65.75 83 THR A O 1
ATOM 628 N N . GLY A 1 84 ? 47.718 1.845 -39.948 1.00 61.41 84 GLY A N 1
ATOM 629 C CA . GLY A 1 84 ? 48.080 1.293 -41.243 1.00 61.41 84 GLY A CA 1
ATOM 630 C C . GLY A 1 84 ? 49.339 1.993 -41.743 1.00 61.41 84 GLY A C 1
ATOM 631 O O . GLY A 1 84 ? 49.300 3.164 -42.114 1.00 61.41 84 GLY A O 1
ATOM 632 N N . ASP A 1 85 ? 50.455 1.275 -41.682 1.00 66.19 85 ASP A N 1
ATOM 633 C CA . ASP A 1 85 ? 51.620 1.503 -42.521 1.00 66.19 85 ASP A CA 1
ATOM 634 C C . ASP A 1 85 ? 51.300 0.901 -43.895 1.00 66.19 85 ASP A C 1
ATOM 636 O O . ASP A 1 85 ? 51.194 -0.318 -44.042 1.00 66.19 85 ASP A O 1
ATOM 640 N N . GLN A 1 86 ? 51.105 1.758 -44.896 1.00 62.16 86 GLN A N 1
ATOM 641 C CA . GLN A 1 86 ? 51.092 1.345 -46.296 1.00 62.16 86 GLN A CA 1
ATOM 642 C C . GLN A 1 86 ? 52.396 1.781 -46.955 1.00 62.16 86 GLN A C 1
ATOM 644 O O . GLN A 1 86 ? 52.471 2.782 -47.665 1.00 62.16 86 GLN A O 1
ATOM 649 N N . THR A 1 87 ? 53.422 0.961 -46.751 1.00 66.25 87 THR A N 1
ATOM 650 C CA . THR A 1 87 ? 54.533 0.813 -47.689 1.00 66.25 87 THR A CA 1
ATOM 651 C C . THR A 1 87 ? 54.058 0.023 -48.915 1.00 66.25 87 THR A C 1
ATOM 653 O O . THR A 1 87 ? 53.692 -1.143 -48.795 1.00 66.25 87 THR A O 1
ATOM 656 N N . THR A 1 88 ? 54.102 0.619 -50.110 1.00 61.81 88 THR A N 1
ATOM 657 C CA . THR A 1 88 ? 54.219 -0.070 -51.420 1.00 61.81 88 THR A CA 1
ATOM 658 C C . THR A 1 88 ? 54.708 0.971 -52.435 1.00 61.81 88 THR A C 1
ATOM 660 O O . THR A 1 88 ? 54.005 1.928 -52.727 1.00 61.81 88 THR A O 1
ATOM 663 N N . ARG A 1 89 ? 56.012 0.971 -52.748 1.00 50.66 89 ARG A N 1
ATOM 664 C CA . ARG A 1 89 ? 56.602 0.487 -54.017 1.00 50.66 89 ARG A CA 1
ATOM 665 C C . ARG A 1 89 ? 56.003 1.121 -55.281 1.00 50.66 89 ARG A C 1
ATOM 667 O O . ARG A 1 89 ? 54.909 0.755 -55.699 1.00 50.66 89 ARG A O 1
ATOM 674 N N . GLY A 1 90 ? 56.823 1.957 -55.913 1.00 49.91 90 GLY A N 1
ATOM 675 C CA . GLY A 1 90 ? 56.743 2.436 -57.291 1.00 49.91 90 GLY A CA 1
ATOM 676 C C . GLY A 1 90 ? 58.026 3.179 -57.610 1.00 49.91 90 GLY A C 1
ATOM 677 O O . GLY A 1 90 ? 58.205 4.250 -56.995 1.00 49.91 90 GLY A O 1
#

pLDDT: mean 80.11, std 17.84, range [38.03, 97.69]

Sequence (90 aa):
MGLNAGLVPPRVDVCVKAGLLELVEHGAREGGWSVRRSAALLGLDHVRVLRWQARAVVGRLDDAKPGPGVLLWSCHLLQPLPTGDQTTRG

Foldseek 3Di:
DQPPPDQPPPADDLVVLVVLLVQLVCCCVVVVDDSCVSCVSVNHDSVVNVVQVVCVVVPNNHDDDDPDPPPPPPPPPPDDDDPDDDDDDD